Protein AF-A0A9E5EVZ4-F1 (afdb_monomer_lite)

Secondary structure (DSSP, 8-state):
-----BSS-SSSSB--SSTTEEEEE-TTS-EEEEETT--HHHHHHHHSSS-S--TT-

Foldseek 3Di:
DPWFQACPDPPPGHYDPDPQFHWDQAPVRDTDTDGRPDGPQLVVVRVDPPPPDHSVD

Sequence (57 aa):
PTACRVNCANQGEVYSFHSGGANICMGDGSVRFMSESVSLKALLTMAARADGNPPSE

pLDDT: mean 88.05, std 10.45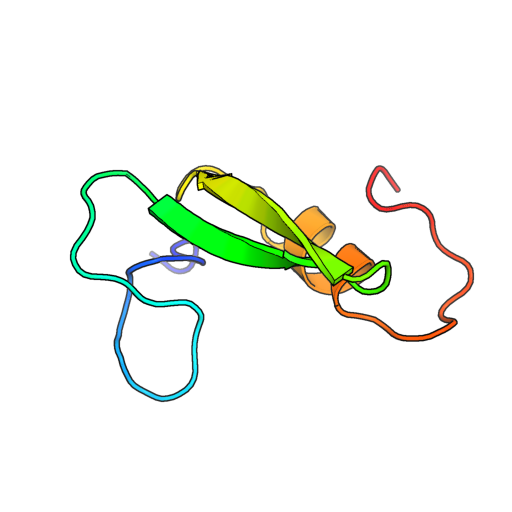, range [45.5, 97.38]

Radius of gyration: 11.65 Å; chains: 1; bounding box: 31×28×18 Å

Structure (mmCIF, N/CA/C/O backbone):
data_AF-A0A9E5EVZ4-F1
#
_entry.id   AF-A0A9E5EVZ4-F1
#
loop_
_atom_site.group_PDB
_atom_site.id
_atom_site.type_symbol
_atom_site.label_atom_id
_atom_si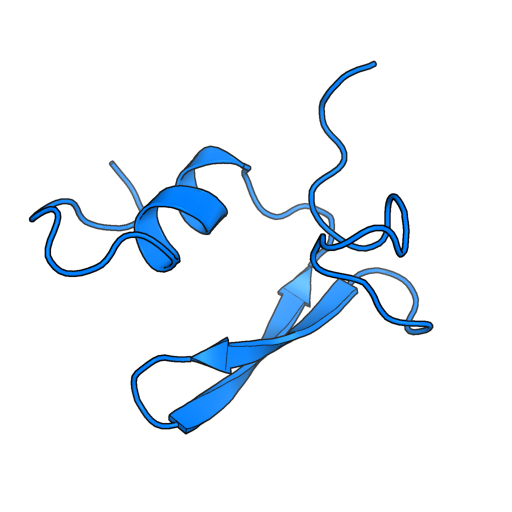te.label_alt_id
_atom_site.label_comp_id
_atom_site.label_asym_id
_atom_site.label_entity_id
_atom_site.label_seq_id
_atom_site.pdbx_PDB_ins_code
_atom_site.Cartn_x
_atom_site.Cartn_y
_atom_site.Cartn_z
_atom_site.occupancy
_atom_site.B_iso_or_equiv
_atom_site.auth_seq_id
_atom_site.auth_comp_id
_atom_site.auth_asym_id
_atom_site.auth_atom_id
_atom_site.pdbx_PDB_model_num
ATOM 1 N N . PRO A 1 1 ? -11.306 16.856 -2.208 1.00 45.50 1 PRO A N 1
ATOM 2 C CA . PRO A 1 1 ? -12.128 15.757 -2.782 1.00 45.50 1 PRO A CA 1
ATOM 3 C C . PRO A 1 1 ? -11.335 14.670 -3.546 1.00 45.50 1 PRO A C 1
ATOM 5 O O . PRO A 1 1 ? -11.936 13.754 -4.086 1.00 45.50 1 PRO A O 1
ATOM 8 N N . THR A 1 2 ? -9.999 14.726 -3.559 1.00 56.94 2 THR A N 1
ATOM 9 C CA . THR A 1 2 ? -9.124 13.876 -4.385 1.00 56.94 2 THR A CA 1
ATOM 10 C C . THR A 1 2 ? -8.105 13.097 -3.550 1.00 56.94 2 THR A C 1
ATOM 12 O O . THR A 1 2 ? -6.940 13.025 -3.929 1.00 56.94 2 THR A O 1
ATOM 15 N N . ALA A 1 3 ? -8.494 12.514 -2.409 1.00 69.94 3 ALA A N 1
ATOM 16 C CA . ALA A 1 3 ? -7.540 11.857 -1.502 1.00 69.94 3 ALA A CA 1
ATOM 17 C C . ALA A 1 3 ? -7.843 10.403 -1.108 1.00 69.94 3 ALA A C 1
ATOM 19 O O . ALA A 1 3 ? -7.086 9.843 -0.328 1.00 69.94 3 ALA A O 1
ATOM 20 N N . CYS A 1 4 ? -8.884 9.768 -1.646 1.00 79.50 4 CYS A N 1
ATOM 21 C CA . CYS A 1 4 ? -9.086 8.344 -1.392 1.00 79.50 4 CYS A CA 1
ATOM 22 C C . CYS A 1 4 ? -8.075 7.524 -2.220 1.00 79.50 4 CYS A C 1
ATOM 24 O O . CYS A 1 4 ? -7.889 7.823 -3.406 1.00 79.50 4 CYS A O 1
ATOM 26 N N . ARG A 1 5 ? -7.401 6.541 -1.598 1.00 88.88 5 ARG A N 1
ATOM 27 C CA . ARG A 1 5 ? -6.333 5.704 -2.204 1.00 88.88 5 ARG A CA 1
ATOM 28 C C . ARG A 1 5 ? -6.574 4.207 -2.146 1.00 88.88 5 ARG A C 1
ATOM 30 O O . ARG A 1 5 ? -6.085 3.483 -3.005 1.00 88.88 5 ARG A O 1
ATOM 37 N N . VAL A 1 6 ? -7.314 3.770 -1.140 1.00 92.94 6 VAL A N 1
ATOM 38 C CA . VAL A 1 6 ? -7.722 2.385 -0.929 1.00 92.94 6 VAL A CA 1
ATOM 39 C C . VAL A 1 6 ? -9.228 2.413 -0.694 1.00 92.94 6 VAL A C 1
ATOM 41 O O . VAL A 1 6 ? -9.717 3.332 -0.041 1.00 92.94 6 VAL A O 1
ATOM 44 N N . ASN A 1 7 ? -9.952 1.432 -1.234 1.00 93.19 7 ASN A N 1
ATOM 45 C CA . ASN A 1 7 ? -11.406 1.263 -1.078 1.00 93.19 7 ASN A CA 1
ATOM 46 C C . ASN A 1 7 ? -12.280 2.394 -1.660 1.00 93.19 7 ASN A C 1
ATOM 48 O O . ASN A 1 7 ? -13.405 2.612 -1.220 1.00 93.19 7 ASN A O 1
ATOM 52 N N . CYS A 1 8 ? -11.799 3.095 -2.685 1.00 90.94 8 CYS A N 1
ATOM 53 C CA . CYS A 1 8 ? -12.519 4.227 -3.289 1.00 90.94 8 CYS A CA 1
ATOM 54 C C . CYS A 1 8 ? -13.477 3.788 -4.387 1.00 90.94 8 CYS A C 1
ATOM 56 O O . CYS A 1 8 ? -14.644 4.166 -4.417 1.00 90.94 8 CYS A O 1
ATOM 58 N N . ALA A 1 9 ? -12.937 3.002 -5.311 1.00 89.19 9 ALA A N 1
ATOM 59 C CA . ALA A 1 9 ? -13.624 2.418 -6.439 1.00 89.19 9 ALA A CA 1
ATOM 60 C C . ALA A 1 9 ? -12.946 1.085 -6.749 1.00 89.19 9 ALA A C 1
ATOM 62 O O . ALA A 1 9 ? -11.771 0.890 -6.446 1.00 89.19 9 ALA A O 1
ATOM 63 N N . ASN A 1 10 ? -13.706 0.169 -7.336 1.00 91.38 10 ASN A N 1
ATOM 64 C CA . ASN A 1 10 ? -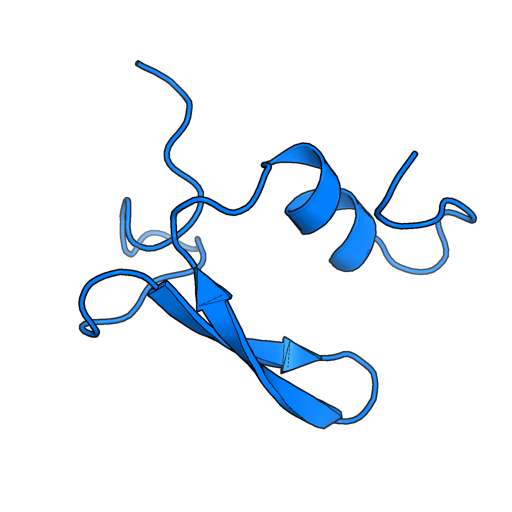13.187 -1.092 -7.843 1.00 91.38 10 ASN A CA 1
ATOM 65 C C . ASN A 1 10 ? -13.041 -0.987 -9.368 1.00 91.38 10 ASN A C 1
ATOM 67 O O . ASN A 1 10 ? -13.768 -1.642 -10.113 1.00 91.38 10 ASN A O 1
ATOM 71 N N . GLN A 1 11 ? -12.185 -0.067 -9.825 1.00 90.75 11 GLN A N 1
ATOM 72 C CA . GLN A 1 11 ? -11.967 0.252 -11.242 1.00 90.75 11 GLN A CA 1
ATOM 73 C C . GLN A 1 11 ? -10.476 0.171 -11.620 1.00 90.75 11 GLN A C 1
ATOM 75 O O . GLN A 1 11 ? -10.012 0.864 -12.522 1.00 90.75 11 GLN A O 1
ATOM 80 N N . GLY A 1 12 ? -9.729 -0.714 -10.952 1.00 85.00 12 GLY A N 1
ATOM 81 C CA . GLY A 1 12 ? -8.291 -0.918 -11.168 1.00 85.00 12 GLY A CA 1
ATOM 82 C C . GLY A 1 12 ? -7.399 -0.384 -10.045 1.00 85.00 12 GLY A C 1
ATOM 83 O O . GLY A 1 12 ? -6.181 -0.522 -10.115 1.00 85.00 12 GLY A O 1
ATOM 84 N N . GLU A 1 13 ? -7.982 0.202 -9.003 1.00 89.31 13 GLU A N 1
ATOM 85 C CA . GLU A 1 13 ? -7.293 0.642 -7.793 1.00 89.31 13 GLU A CA 1
ATOM 86 C C . GLU A 1 13 ? -7.273 -0.444 -6.707 1.00 89.31 13 GLU A C 1
ATOM 88 O O . GLU A 1 13 ? -7.920 -1.488 -6.810 1.00 89.31 13 GLU A O 1
ATOM 93 N N . VAL A 1 14 ? -6.547 -0.183 -5.615 1.00 93.31 14 VAL A N 1
ATOM 94 C CA . VAL A 1 14 ? -6.585 -1.046 -4.431 1.00 93.31 14 VAL A CA 1
ATOM 95 C C . VAL A 1 14 ? -7.983 -0.987 -3.809 1.00 93.31 14 VAL A C 1
ATOM 97 O O . VAL A 1 14 ? -8.407 0.051 -3.295 1.00 93.31 14 VAL A O 1
ATOM 100 N N . TYR A 1 15 ? -8.685 -2.117 -3.821 1.00 94.25 15 TYR A N 1
ATOM 101 C CA . TYR A 1 15 ? -10.037 -2.238 -3.290 1.00 94.25 15 TYR A CA 1
ATOM 102 C C . TYR A 1 15 ? -10.234 -3.566 -2.556 1.00 94.25 15 TYR A C 1
ATOM 104 O O . TYR A 1 15 ? -9.731 -4.609 -2.973 1.00 94.25 15 TYR A O 1
ATOM 112 N N . SER A 1 16 ? -11.006 -3.539 -1.475 1.00 96.06 16 SER A N 1
ATOM 113 C CA . SER A 1 16 ? -11.549 -4.720 -0.818 1.00 96.06 16 SER A CA 1
ATOM 114 C C . SER A 1 16 ? -12.894 -4.405 -0.157 1.00 96.06 16 SER A C 1
ATOM 116 O O . SER A 1 16 ? -13.262 -3.245 0.016 1.00 96.06 16 SER A O 1
ATOM 118 N N . PHE A 1 17 ? -13.623 -5.445 0.250 1.00 95.44 17 PHE A N 1
ATOM 119 C CA . PHE A 1 17 ? -14.863 -5.301 1.023 1.00 95.44 17 PHE A CA 1
ATOM 120 C C . PHE A 1 17 ? -14.625 -5.170 2.536 1.00 95.44 17 PHE A C 1
ATOM 122 O O . PHE A 1 17 ? -15.582 -5.088 3.305 1.00 95.44 17 PHE A O 1
ATOM 129 N N . HIS A 1 18 ? -13.368 -5.172 2.989 1.00 95.81 18 HIS A N 1
ATOM 130 C CA . HIS A 1 18 ? -13.045 -4.955 4.393 1.00 95.81 18 HIS A CA 1
ATOM 131 C C . HIS A 1 18 ? -13.143 -3.467 4.734 1.00 95.81 18 HIS A C 1
A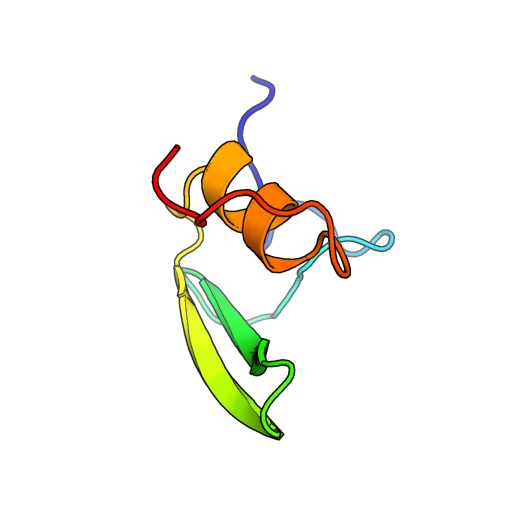TOM 133 O O . HIS A 1 18 ? -12.606 -2.614 4.029 1.00 95.81 18 HIS A O 1
ATOM 139 N N . SER A 1 19 ? -13.797 -3.151 5.851 1.00 95.06 19 SER A N 1
ATOM 140 C CA . SER A 1 19 ? -13.837 -1.784 6.367 1.00 95.06 19 SER A CA 1
ATOM 141 C C . SER A 1 19 ? -12.432 -1.298 6.722 1.00 95.06 19 SER A C 1
ATOM 143 O O . SER A 1 19 ? -11.688 -2.011 7.399 1.00 95.06 19 SER A O 1
ATOM 145 N N . GLY A 1 20 ? -12.092 -0.072 6.327 1.00 94.44 20 GLY A N 1
ATOM 146 C CA . GLY A 1 20 ? -10.874 0.604 6.769 1.00 94.44 20 GLY A CA 1
ATOM 147 C C . GLY A 1 20 ? -9.596 0.239 6.012 1.00 94.44 20 GLY A C 1
ATOM 148 O O . GLY A 1 20 ? -8.546 0.780 6.350 1.00 94.44 20 GLY A O 1
ATOM 149 N N . GLY A 1 21 ? -9.629 -0.657 5.018 1.00 95.94 21 GLY A N 1
ATOM 150 C CA . GLY A 1 21 ? -8.424 -1.002 4.258 1.00 95.94 21 GLY A CA 1
ATOM 151 C C . GLY A 1 21 ? -8.521 -2.259 3.397 1.00 95.94 21 GLY A C 1
ATOM 152 O O . GLY A 1 21 ? -9.608 -2.760 3.114 1.00 95.94 21 GLY A O 1
ATOM 153 N N . ALA A 1 22 ? -7.364 -2.772 2.977 1.00 97.06 22 ALA A N 1
ATOM 154 C CA . ALA A 1 22 ? -7.235 -3.982 2.166 1.00 97.06 22 ALA A CA 1
ATOM 155 C C . ALA A 1 22 ? -5.961 -4.765 2.525 1.00 97.06 22 ALA A C 1
ATOM 157 O O . ALA A 1 22 ? -4.948 -4.179 2.904 1.00 97.06 22 ALA A O 1
ATOM 158 N N . ASN A 1 23 ? -5.987 -6.093 2.374 1.00 97.38 23 ASN A N 1
ATOM 159 C CA . ASN A 1 23 ? -4.776 -6.915 2.450 1.00 97.38 23 ASN A CA 1
ATOM 160 C C . ASN A 1 23 ? -4.001 -6.812 1.130 1.00 97.38 23 ASN A C 1
ATOM 162 O O . ASN A 1 23 ? -4.554 -7.106 0.072 1.00 97.38 23 ASN A O 1
ATOM 166 N N . ILE A 1 24 ? -2.730 -6.409 1.195 1.00 95.19 24 ILE A N 1
ATOM 167 C CA . ILE A 1 24 ? -1.862 -6.193 0.030 1.00 95.19 24 ILE A CA 1
ATOM 168 C C . ILE A 1 24 ? -0.652 -7.128 0.117 1.00 95.19 24 ILE A C 1
ATOM 170 O O . ILE A 1 24 ? -0.045 -7.265 1.180 1.00 95.19 24 ILE A O 1
ATOM 174 N N . CYS A 1 25 ? -0.306 -7.766 -1.005 1.00 95.25 25 CYS A N 1
ATOM 175 C CA . CYS A 1 25 ? 0.927 -8.538 -1.156 1.00 95.25 25 CYS A CA 1
ATOM 176 C C . CYS A 1 25 ? 2.100 -7.596 -1.459 1.00 95.25 25 CYS A C 1
ATOM 178 O O . CYS A 1 25 ? 2.037 -6.794 -2.391 1.00 95.25 25 CYS A O 1
ATOM 180 N N . MET A 1 26 ? 3.157 -7.696 -0.664 1.00 92.06 2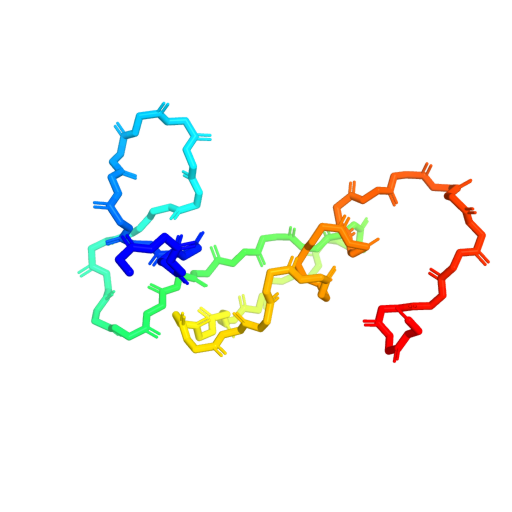6 MET A N 1
ATOM 181 C CA . MET A 1 26 ? 4.386 -6.924 -0.801 1.00 92.06 26 MET A CA 1
ATOM 182 C C . MET A 1 26 ? 5.354 -7.616 -1.774 1.00 92.06 26 MET A C 1
ATOM 184 O O . MET A 1 26 ? 5.223 -8.803 -2.070 1.00 92.06 26 MET A O 1
ATOM 188 N N . GLY A 1 27 ? 6.375 -6.892 -2.248 1.00 87.56 27 GLY A N 1
ATOM 189 C CA . GLY A 1 27 ? 7.374 -7.440 -3.180 1.00 87.56 27 GLY A CA 1
ATOM 190 C C . GLY A 1 27 ? 8.196 -8.618 -2.632 1.00 87.56 27 GLY A C 1
ATOM 191 O O . GLY A 1 27 ? 8.741 -9.388 -3.416 1.00 87.56 27 GLY A O 1
ATOM 192 N N . ASP A 1 28 ? 8.256 -8.787 -1.307 1.00 92.44 28 ASP A N 1
ATOM 193 C CA . ASP A 1 28 ? 8.893 -9.922 -0.623 1.00 92.44 28 ASP A CA 1
ATOM 194 C C . ASP A 1 28 ? 7.945 -11.121 -0.403 1.00 92.44 28 ASP A C 1
ATOM 196 O O . ASP A 1 28 ? 8.323 -12.105 0.231 1.00 92.44 28 ASP A O 1
ATOM 200 N N . GLY A 1 29 ? 6.709 -11.051 -0.910 1.00 94.75 29 GLY A N 1
ATOM 201 C CA . GLY A 1 29 ? 5.680 -12.080 -0.752 1.00 94.75 29 GLY A CA 1
ATOM 202 C C . GLY A 1 29 ? 4.922 -12.030 0.579 1.00 94.75 29 GLY A C 1
ATOM 203 O O . GLY A 1 29 ? 3.981 -12.802 0.767 1.00 94.75 29 GLY A O 1
ATOM 204 N N . SER A 1 30 ? 5.282 -11.133 1.504 1.00 96.56 30 SER A N 1
ATOM 205 C CA . SER A 1 30 ? 4.511 -10.931 2.734 1.00 96.56 30 SER A CA 1
ATOM 206 C C . SER A 1 30 ? 3.173 -10.245 2.438 1.00 96.56 30 SER A C 1
ATOM 208 O O . SER A 1 30 ? 3.076 -9.402 1.550 1.00 96.56 30 SER A O 1
ATOM 210 N N . VAL A 1 31 ? 2.124 -10.583 3.191 1.00 97.06 31 VAL A N 1
ATOM 211 C CA . VAL A 1 31 ? 0.818 -9.912 3.095 1.00 97.06 31 VAL A CA 1
ATOM 212 C C . VAL A 1 31 ? 0.626 -9.028 4.315 1.00 97.06 31 VAL A C 1
ATOM 214 O O . VAL A 1 31 ? 0.814 -9.475 5.447 1.00 97.06 31 VAL A O 1
ATOM 217 N N . ARG A 1 32 ? 0.252 -7.768 4.091 1.00 95.81 32 ARG A N 1
ATOM 218 C CA . ARG A 1 32 ? 0.010 -6.795 5.162 1.00 95.81 32 ARG A CA 1
ATOM 219 C C . ARG A 1 32 ? -1.329 -6.103 4.956 1.00 95.81 32 ARG A C 1
ATOM 221 O O . ARG A 1 32 ? -1.690 -5.767 3.829 1.00 95.81 32 ARG A O 1
ATOM 228 N N . PHE A 1 33 ? -2.049 -5.865 6.049 1.00 96.12 33 PHE A N 1
ATOM 229 C CA . PHE A 1 33 ? -3.245 -5.031 6.014 1.00 96.12 33 PHE A CA 1
ATOM 230 C C . PHE A 1 33 ? -2.835 -3.563 5.881 1.00 96.12 33 PHE A C 1
ATOM 232 O O . PHE A 1 33 ? -2.109 -3.037 6.727 1.00 96.12 33 PHE A O 1
ATOM 239 N N . MET A 1 34 ? -3.289 -2.911 4.814 1.00 94.88 34 MET A N 1
ATOM 240 C CA . MET A 1 34 ? -3.017 -1.509 4.527 1.00 94.88 34 MET A CA 1
ATOM 241 C C . MET A 1 34 ? -4.267 -0.677 4.799 1.00 94.88 34 MET A C 1
ATOM 243 O O . MET A 1 34 ? -5.319 -0.919 4.208 1.00 94.88 34 MET A O 1
ATOM 247 N N . SER A 1 35 ? -4.129 0.311 5.682 1.00 94.69 35 SER A N 1
ATOM 248 C CA . SER A 1 35 ? -5.204 1.242 6.029 1.00 94.69 35 SER A CA 1
ATOM 249 C C . SER A 1 35 ? -5.594 2.127 4.845 1.00 94.69 35 SER A C 1
ATOM 251 O O . SER A 1 35 ? -4.731 2.587 4.096 1.00 94.69 35 SER A O 1
ATOM 253 N N . GLU A 1 36 ? -6.876 2.471 4.740 1.00 94.12 36 GLU A N 1
ATOM 254 C CA . GLU A 1 36 ? -7.365 3.485 3.799 1.00 94.12 36 GLU A CA 1
ATOM 255 C C . GLU A 1 36 ? -6.844 4.900 4.082 1.00 94.12 36 GLU A C 1
ATOM 257 O O . GLU A 1 36 ? -6.857 5.753 3.196 1.00 94.12 36 GLU A O 1
ATOM 262 N N . SER A 1 37 ? -6.304 5.126 5.284 1.00 92.31 37 SER A N 1
ATOM 263 C CA . SER A 1 37 ? -5.624 6.367 5.669 1.00 92.31 37 SER A CA 1
ATOM 264 C C . SER A 1 37 ? -4.158 6.459 5.221 1.00 92.31 37 SER A C 1
ATOM 266 O O . SER A 1 37 ? -3.495 7.451 5.535 1.00 92.31 37 SER A O 1
ATOM 268 N N . VAL A 1 38 ? -3.625 5.456 4.507 1.00 91.44 38 VAL A N 1
ATOM 269 C CA . VAL A 1 38 ? -2.252 5.497 3.974 1.00 91.44 38 VAL A CA 1
ATOM 270 C C . VAL A 1 38 ? -2.046 6.722 3.076 1.00 91.44 38 VAL A C 1
ATOM 272 O O . VAL A 1 38 ? -2.915 7.101 2.287 1.00 91.44 38 VAL A O 1
ATOM 275 N N . SER A 1 39 ? -0.876 7.360 3.173 1.00 90.44 39 SER A N 1
ATOM 276 C CA . SER A 1 39 ? -0.569 8.498 2.308 1.00 90.44 39 SER A CA 1
ATOM 277 C C . SER A 1 39 ? -0.433 8.039 0.851 1.00 90.44 39 SER A C 1
ATOM 279 O O . SER A 1 39 ? 0.148 6.989 0.566 1.00 90.44 39 SER A O 1
ATOM 281 N N . LEU A 1 40 ? -0.936 8.847 -0.094 1.00 88.31 40 LEU A N 1
ATOM 282 C CA . LEU A 1 40 ? -0.781 8.555 -1.529 1.00 88.31 40 LEU A CA 1
ATOM 283 C C . LEU A 1 40 ? 0.682 8.345 -1.893 1.00 88.31 40 LEU A C 1
ATOM 285 O O . LEU A 1 40 ? 1.013 7.439 -2.646 1.00 88.31 40 LEU A O 1
ATOM 289 N N . LYS A 1 41 ? 1.528 9.242 -1.381 1.00 88.62 41 LYS A N 1
ATOM 290 C CA . LYS A 1 41 ? 2.940 9.290 -1.718 1.00 88.62 41 LYS A CA 1
ATOM 291 C C . LYS A 1 41 ? 3.617 7.995 -1.290 1.00 88.62 41 LYS A C 1
ATOM 293 O O . LYS A 1 41 ? 4.190 7.333 -2.138 1.00 88.62 41 LYS A O 1
ATOM 298 N N . ALA A 1 42 ? 3.432 7.580 -0.036 1.00 89.50 42 ALA A N 1
ATOM 299 C CA . ALA A 1 42 ? 4.005 6.333 0.457 1.00 89.50 42 ALA A CA 1
ATOM 300 C C . ALA A 1 42 ? 3.509 5.121 -0.344 1.00 89.50 42 ALA A C 1
ATOM 302 O O . ALA A 1 42 ? 4.307 4.253 -0.686 1.00 89.50 42 ALA A O 1
ATOM 303 N N . LEU A 1 43 ? 2.213 5.072 -0.687 1.00 90.00 43 LEU A N 1
ATOM 304 C CA . LEU A 1 43 ? 1.657 3.985 -1.497 1.00 90.00 43 LEU A CA 1
ATOM 305 C C . LEU A 1 43 ? 2.302 3.917 -2.891 1.00 90.00 43 LEU A C 1
ATOM 307 O O . LEU A 1 43 ? 2.673 2.833 -3.336 1.00 90.00 43 LEU A O 1
ATOM 311 N N . LEU A 1 44 ? 2.463 5.060 -3.563 1.00 90.00 44 LEU A N 1
ATOM 312 C CA . LEU A 1 44 ? 3.093 5.128 -4.884 1.00 90.00 44 LEU A CA 1
ATOM 313 C C . LEU A 1 44 ? 4.585 4.798 -4.830 1.00 90.00 44 LEU A C 1
ATOM 315 O O . LEU A 1 44 ? 5.047 4.031 -5.669 1.00 90.00 44 LEU A O 1
ATOM 319 N N . THR A 1 45 ? 5.318 5.315 -3.843 1.00 90.44 45 THR A N 1
ATOM 320 C CA . THR A 1 45 ? 6.747 5.019 -3.677 1.00 90.44 45 THR A CA 1
ATOM 321 C C . THR A 1 45 ? 6.970 3.532 -3.389 1.00 90.44 45 THR A C 1
ATOM 323 O O . THR A 1 45 ? 7.869 2.928 -3.955 1.00 90.44 45 THR A O 1
ATOM 326 N N . MET A 1 46 ? 6.106 2.885 -2.594 1.00 89.38 46 MET A N 1
ATOM 327 C CA . MET A 1 46 ? 6.170 1.427 -2.392 1.00 89.38 46 MET A CA 1
ATOM 328 C C . MET A 1 46 ? 5.855 0.618 -3.659 1.00 89.38 46 MET A C 1
ATOM 330 O O . MET A 1 46 ? 6.372 -0.486 -3.820 1.00 89.38 46 MET A O 1
ATOM 334 N N . ALA A 1 47 ? 4.984 1.128 -4.534 1.00 90.06 47 ALA A N 1
ATOM 335 C CA . ALA A 1 47 ? 4.620 0.465 -5.786 1.00 90.06 47 ALA A CA 1
ATOM 336 C C . ALA A 1 47 ? 5.648 0.701 -6.908 1.00 90.06 47 ALA A C 1
ATOM 338 O O . ALA A 1 47 ? 5.698 -0.062 -7.878 1.00 90.06 47 ALA A O 1
ATOM 339 N N . ALA A 1 48 ? 6.463 1.752 -6.797 1.00 88.56 48 ALA A N 1
ATOM 340 C CA . ALA A 1 48 ? 7.491 2.081 -7.766 1.00 88.56 48 ALA A CA 1
ATOM 341 C C . ALA A 1 48 ? 8.636 1.057 -7.705 1.00 88.56 48 ALA A C 1
ATOM 343 O O . ALA A 1 48 ? 9.277 0.838 -6.680 1.00 88.56 48 ALA A O 1
ATOM 344 N N . ARG A 1 49 ? 8.910 0.399 -8.835 1.00 83.81 49 ARG A N 1
ATOM 345 C CA . ARG A 1 49 ? 10.020 -0.558 -8.944 1.00 83.81 49 ARG A CA 1
ATOM 346 C C . ARG A 1 49 ? 11.348 0.171 -9.144 1.00 83.81 49 ARG A C 1
ATOM 348 O O . ARG A 1 49 ? 11.519 0.841 -10.158 1.00 83.81 49 ARG A O 1
ATOM 355 N N . ALA A 1 50 ? 12.308 -0.069 -8.250 1.00 83.69 50 ALA A N 1
ATOM 356 C CA . ALA A 1 50 ? 13.701 0.370 -8.395 1.00 83.69 50 ALA A CA 1
ATOM 357 C C . ALA A 1 50 ? 13.865 1.881 -8.670 1.00 83.69 50 ALA A C 1
ATOM 359 O O . ALA A 1 50 ? 14.746 2.279 -9.429 1.00 83.69 50 ALA A O 1
ATOM 360 N N . ASP A 1 51 ? 13.015 2.714 -8.069 1.00 83.56 51 ASP A N 1
ATOM 361 C CA . ASP A 1 51 ? 13.072 4.173 -8.215 1.00 83.56 51 ASP A CA 1
ATOM 362 C C . ASP A 1 51 ? 14.184 4.824 -7.373 1.00 83.56 51 ASP A C 1
ATOM 364 O O . ASP A 1 51 ? 14.553 5.969 -7.620 1.00 83.56 51 ASP A O 1
ATOM 368 N N . GLY A 1 52 ? 14.740 4.084 -6.409 1.00 84.25 52 GLY A N 1
ATOM 369 C CA . GLY A 1 52 ? 15.821 4.533 -5.536 1.00 84.25 52 GLY A CA 1
ATOM 370 C C . GLY A 1 52 ? 15.365 5.379 -4.346 1.00 84.25 52 GLY A C 1
ATOM 371 O O . GLY A 1 52 ? 16.232 5.829 -3.600 1.00 84.25 52 GLY A O 1
ATOM 372 N N . ASN A 1 53 ? 14.054 5.563 -4.136 1.00 83.12 53 ASN A N 1
ATOM 373 C CA . ASN A 1 53 ? 13.525 6.394 -3.054 1.00 83.12 53 ASN A CA 1
ATOM 374 C C . ASN A 1 53 ? 12.908 5.534 -1.939 1.00 83.12 53 ASN A C 1
ATOM 376 O O . ASN A 1 53 ? 12.164 4.588 -2.211 1.00 83.12 53 ASN A O 1
ATOM 380 N N . PRO A 1 54 ? 13.160 5.848 -0.660 1.00 78.88 54 PRO A N 1
ATOM 381 C CA . PRO A 1 54 ? 12.471 5.192 0.437 1.00 78.88 54 PRO A CA 1
ATOM 382 C C . PRO A 1 54 ? 11.002 5.662 0.520 1.00 78.88 54 PRO A C 1
ATOM 384 O O . PRO A 1 54 ? 10.707 6.826 0.252 1.00 78.88 54 PRO A O 1
ATOM 387 N N . PRO A 1 55 ? 10.064 4.817 0.993 1.00 70.19 55 PRO A N 1
ATOM 388 C CA . PRO A 1 55 ? 8.642 5.171 1.121 1.00 70.19 55 PRO A CA 1
ATOM 389 C C . PRO A 1 55 ? 8.323 6.392 2.000 1.00 70.19 55 PRO A C 1
ATOM 391 O O . PRO A 1 55 ? 7.192 6.879 1.986 1.00 70.19 55 PRO A O 1
ATOM 394 N N . SER A 1 56 ? 9.284 6.839 2.811 1.00 69.25 56 SER A N 1
ATOM 395 C CA . SER A 1 56 ? 9.169 7.982 3.718 1.00 69.25 56 SER A CA 1
ATOM 396 C C . SER A 1 56 ? 9.589 9.322 3.109 1.00 69.25 56 SER A C 1
ATOM 398 O O . SER A 1 56 ? 9.382 10.340 3.767 1.00 69.25 56 SER A O 1
ATOM 400 N N . GLU A 1 57 ? 10.204 9.334 1.920 1.00 58.31 57 GLU A N 1
ATOM 401 C C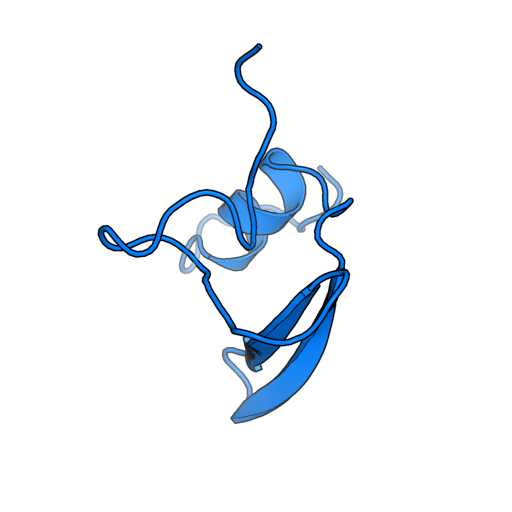A . GLU A 1 57 ? 10.717 10.557 1.279 1.00 58.31 57 GLU A CA 1
ATOM 402 C C . GLU A 1 57 ? 9.718 11.267 0.376 1.00 58.31 57 GLU A C 1
ATOM 404 O O . GLU A 1 57 ? 8.849 10.650 -0.283 1.00 58.31 57 GLU A O 1
#